Protein AF-A0A3B4CVS8-F1 (afdb_monomer)

Solvent-accessible surface area (backbone atoms only — not comparable to full-atom values): 5025 Å² total; per-residue (Å²): 132,77,68,73,53,50,62,59,50,51,52,53,50,50,64,61,46,50,60,57,55,51,50,53,53,50,35,20,64,78,31,79,73,32,80,70,87,79,62,89,47,72,68,50,45,54,51,46,52,50,38,16,64,72,39,74,76,71,40,53,66,54,72,83,61,66,60,69,58,48,49,52,51,50,52,48,54,57,49,55,62,60,76,75,109

Sequence (85 aa):
MWYEILPGFAIMTACLIIPGVATAEIQKYTNGGKEKRIARAPYQWYLMQRDKRLSGAGVHYKSKVMISVLFYYISCISFSNWYMF

InterPro domains:
  IPR017384 NADH dehydrogenase [ubiquinone] (complex I), alpha subcomplex subunit 1 [PF15879] (2-56)
  IPR017384 NADH dehydrogenase [ubiquinone] (complex I), alpha subcomplex subunit 1 [PTHR17098] (1-64)

Organism: Pygocentrus nattereri (NCBI:txid42514)

Mean predicted aligned error: 11.16 Å

Structure (mmCIF, N/CA/C/O backbone):
data_AF-A0A3B4CVS8-F1
#
_entry.id   AF-A0A3B4CVS8-F1
#
loop_
_atom_site.group_PDB
_atom_site.id
_atom_site.type_symbol
_atom_site.label_atom_id
_atom_site.label_alt_id
_atom_site.label_comp_id
_atom_site.label_asym_id
_atom_site.label_entity_id
_atom_site.label_seq_id
_atom_site.pdbx_PDB_ins_code
_atom_site.Cartn_x
_atom_site.Cartn_y
_atom_site.Cartn_z
_atom_site.occupancy
_atom_site.B_iso_or_equiv
_atom_site.auth_seq_id
_atom_site.auth_comp_id
_atom_site.auth_asym_id
_atom_site.auth_atom_id
_atom_site.pdbx_PDB_model_num
ATOM 1 N N . MET A 1 1 ? 24.802 -0.773 -31.172 1.00 67.94 1 MET A N 1
ATOM 2 C CA . MET A 1 1 ? 25.865 -0.230 -30.299 1.00 67.94 1 MET A CA 1
ATOM 3 C C . MET A 1 1 ? 25.350 0.734 -29.224 1.00 67.94 1 MET A C 1
ATOM 5 O O . MET A 1 1 ? 25.967 0.803 -28.180 1.00 67.94 1 MET A O 1
ATOM 9 N N . TRP A 1 2 ? 24.204 1.414 -29.391 1.00 79.75 2 TRP A N 1
ATOM 10 C CA . TRP A 1 2 ? 23.505 2.074 -28.263 1.00 79.75 2 TRP A CA 1
ATOM 11 C C . TRP A 1 2 ? 22.491 1.173 -27.530 1.00 79.75 2 TRP A C 1
ATOM 13 O O . TRP A 1 2 ? 22.284 1.319 -26.333 1.00 79.75 2 TRP A O 1
ATOM 23 N N . TYR A 1 3 ? 21.905 0.187 -28.219 1.00 83.56 3 TYR A N 1
ATOM 24 C CA . TYR A 1 3 ? 20.905 -0.727 -27.651 1.00 83.56 3 TYR A CA 1
ATOM 25 C C . TYR A 1 3 ? 21.447 -1.734 -26.620 1.00 83.56 3 TYR A C 1
ATOM 27 O O . TYR A 1 3 ? 20.659 -2.380 -25.939 1.00 83.56 3 TYR A O 1
ATOM 35 N N . GLU A 1 4 ? 22.766 -1.865 -26.466 1.00 86.56 4 GLU A N 1
ATOM 36 C CA . GLU A 1 4 ? 23.377 -2.794 -25.499 1.00 86.56 4 GLU A CA 1
ATOM 37 C C . GLU A 1 4 ? 23.179 -2.366 -24.036 1.00 86.56 4 GLU A C 1
ATOM 39 O O . GLU A 1 4 ? 23.303 -3.186 -23.132 1.00 86.56 4 GLU A O 1
ATOM 44 N N . ILE A 1 5 ? 22.775 -1.114 -23.789 1.00 89.19 5 ILE A N 1
ATOM 45 C CA . ILE A 1 5 ? 22.395 -0.634 -22.450 1.00 89.19 5 ILE A CA 1
ATOM 46 C C . ILE A 1 5 ? 20.966 -1.047 -22.054 1.00 89.19 5 ILE A C 1
ATOM 48 O O . ILE A 1 5 ? 20.654 -1.167 -20.868 1.00 89.19 5 ILE A O 1
ATOM 52 N N . LEU A 1 6 ? 20.092 -1.288 -23.040 1.00 88.62 6 LEU A N 1
ATOM 53 C CA . LEU A 1 6 ? 18.695 -1.661 -22.815 1.00 88.62 6 LEU A CA 1
ATOM 54 C C . LEU A 1 6 ? 18.524 -2.954 -22.004 1.00 88.62 6 LEU A C 1
ATOM 56 O O . LEU A 1 6 ? 17.685 -2.935 -21.105 1.00 88.62 6 LEU A O 1
ATOM 60 N N . PRO A 1 7 ? 19.278 -4.052 -22.228 1.00 89.25 7 PRO A N 1
ATOM 61 C CA . PRO A 1 7 ? 19.137 -5.250 -21.401 1.00 89.25 7 PRO A CA 1
ATOM 62 C C . PRO A 1 7 ? 19.520 -5.001 -19.936 1.00 89.25 7 PRO A C 1
ATOM 64 O O . PRO A 1 7 ? 18.814 -5.458 -19.041 1.00 89.25 7 PRO A O 1
ATOM 67 N N . GLY A 1 8 ? 20.572 -4.217 -19.670 1.00 90.31 8 GLY A N 1
ATOM 68 C CA . GLY A 1 8 ? 20.951 -3.849 -18.301 1.00 90.31 8 GLY A CA 1
ATOM 69 C C . GLY A 1 8 ? 19.870 -3.018 -17.604 1.00 90.31 8 GLY A C 1
ATOM 70 O O . GLY A 1 8 ? 19.497 -3.294 -16.462 1.00 90.31 8 GLY A O 1
ATOM 71 N N . PHE A 1 9 ? 19.296 -2.047 -18.318 1.00 92.19 9 PHE A N 1
ATOM 72 C CA . PHE A 1 9 ? 18.207 -1.221 -17.802 1.00 92.19 9 PHE A CA 1
ATOM 73 C C . PHE A 1 9 ? 16.903 -2.013 -17.607 1.00 92.19 9 PHE A C 1
ATOM 75 O O . PHE A 1 9 ? 16.210 -1.831 -16.605 1.00 92.19 9 PHE A O 1
ATOM 82 N N . ALA A 1 10 ? 16.580 -2.939 -18.512 1.00 92.62 10 ALA A N 1
ATOM 83 C CA . ALA A 1 10 ? 15.405 -3.802 -18.408 1.00 92.62 10 ALA A CA 1
ATOM 84 C C . ALA A 1 10 ? 15.472 -4.715 -17.175 1.00 92.62 10 ALA A C 1
ATOM 86 O O . ALA A 1 10 ? 14.495 -4.838 -16.439 1.00 92.62 10 ALA A O 1
ATOM 87 N N . ILE A 1 11 ? 16.637 -5.305 -16.897 1.00 94.56 11 ILE A N 1
ATOM 88 C CA . ILE A 1 11 ? 16.826 -6.156 -15.716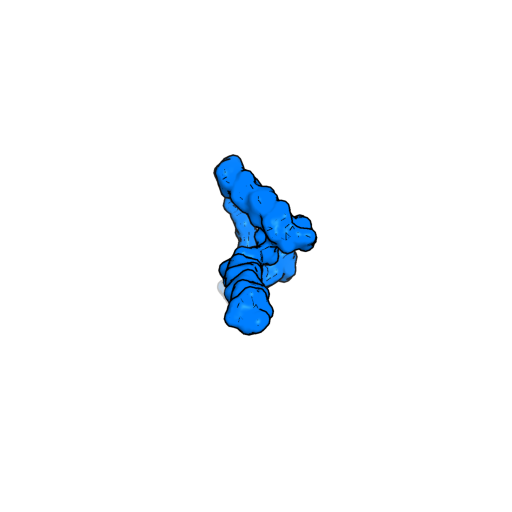 1.00 94.56 11 ILE A CA 1
ATOM 89 C C . ILE A 1 11 ? 16.717 -5.323 -14.436 1.00 94.56 11 ILE A C 1
ATOM 91 O O . ILE A 1 11 ? 16.007 -5.705 -13.508 1.00 94.56 11 ILE A O 1
ATOM 95 N N . MET A 1 12 ? 17.365 -4.156 -14.389 1.00 94.62 12 MET A N 1
ATOM 96 C CA . MET A 1 12 ? 17.312 -3.277 -13.219 1.00 94.62 12 MET A CA 1
ATOM 97 C C . MET A 1 12 ? 15.884 -2.797 -12.927 1.00 94.62 12 MET A C 1
ATOM 99 O O . MET A 1 12 ? 15.435 -2.847 -11.783 1.00 94.62 12 MET A O 1
ATOM 103 N N . THR A 1 13 ? 15.147 -2.372 -13.955 1.00 93.06 13 THR A N 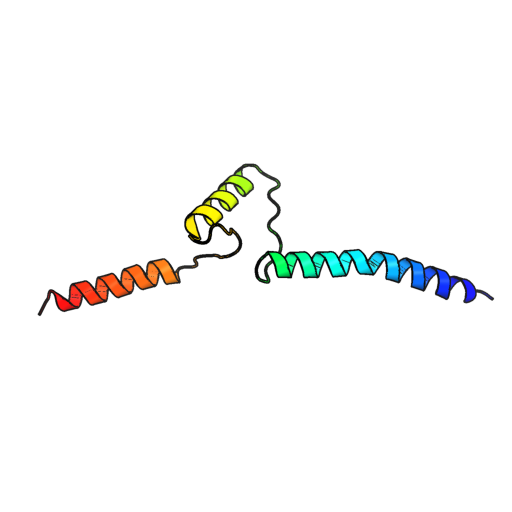1
ATOM 104 C CA . THR A 1 13 ? 13.752 -1.932 -13.804 1.00 93.06 13 THR A CA 1
ATOM 105 C C . THR A 1 13 ? 12.841 -3.073 -13.367 1.00 93.06 13 THR A C 1
ATOM 107 O O . THR A 1 13 ? 12.068 -2.892 -12.429 1.00 93.06 13 THR A O 1
ATOM 110 N N . ALA A 1 14 ? 12.975 -4.267 -13.951 1.00 95.25 14 ALA A N 1
ATOM 111 C CA . ALA A 1 14 ? 12.220 -5.441 -13.521 1.00 95.25 14 ALA A CA 1
ATOM 112 C C . ALA A 1 14 ? 12.483 -5.772 -12.042 1.00 95.25 14 ALA A C 1
ATOM 114 O O . ALA A 1 14 ? 11.537 -5.897 -11.263 1.00 95.25 14 ALA A O 1
ATOM 115 N N . CYS A 1 15 ? 13.753 -5.819 -11.627 1.00 94.06 15 CYS A N 1
ATOM 116 C CA . CYS A 1 15 ? 14.140 -6.080 -10.240 1.00 94.06 15 CYS A CA 1
ATOM 117 C C . CYS A 1 15 ? 13.581 -5.046 -9.251 1.00 94.06 15 CYS A C 1
ATOM 119 O O . CYS A 1 15 ? 13.258 -5.407 -8.123 1.00 94.06 15 CYS A O 1
ATOM 121 N N . LEU A 1 16 ? 13.431 -3.781 -9.659 1.00 94.56 16 LEU A N 1
ATOM 122 C CA . LEU A 1 16 ? 12.849 -2.728 -8.819 1.00 94.56 16 LEU A CA 1
ATOM 123 C C . LEU A 1 16 ? 11.312 -2.738 -8.806 1.00 94.56 16 LEU A C 1
ATOM 125 O O . LEU A 1 16 ? 10.710 -2.360 -7.802 1.00 94.56 16 LEU A O 1
ATOM 129 N N . ILE A 1 17 ? 10.661 -3.196 -9.877 1.00 96.12 17 ILE A N 1
ATOM 130 C CA . ILE A 1 17 ? 9.194 -3.283 -9.959 1.00 96.12 17 ILE A CA 1
ATOM 131 C C . ILE A 1 17 ? 8.659 -4.456 -9.128 1.00 96.12 17 ILE A C 1
ATOM 133 O O . ILE A 1 17 ? 7.652 -4.307 -8.430 1.00 96.12 17 ILE A O 1
ATOM 137 N N . ILE A 1 18 ? 9.340 -5.607 -9.159 1.00 95.69 18 ILE A N 1
ATOM 138 C CA . ILE A 1 18 ? 8.936 -6.834 -8.452 1.00 95.69 18 ILE A CA 1
ATOM 139 C C . ILE A 1 18 ? 8.580 -6.597 -6.971 1.00 95.69 18 ILE A C 1
ATOM 141 O O . ILE A 1 18 ? 7.481 -6.992 -6.575 1.00 95.69 18 ILE A O 1
ATOM 145 N N . PRO A 1 19 ? 9.413 -5.945 -6.133 1.00 95.12 19 PRO A N 1
ATOM 146 C CA . PRO A 1 19 ? 9.071 -5.729 -4.728 1.00 95.12 19 PRO A CA 1
ATOM 147 C C . PRO A 1 19 ? 7.851 -4.813 -4.541 1.00 95.12 19 PRO A C 1
ATOM 149 O O . PRO A 1 19 ? 7.068 -5.021 -3.612 1.00 95.12 19 PRO A O 1
ATOM 152 N N . GLY A 1 20 ? 7.637 -3.833 -5.425 1.00 93.62 20 GLY A N 1
ATOM 153 C CA . GLY A 1 20 ? 6.456 -2.964 -5.379 1.00 93.62 20 GLY A CA 1
ATOM 154 C C . GLY A 1 20 ? 5.162 -3.737 -5.640 1.00 93.62 20 GLY A C 1
ATOM 155 O O . GLY A 1 20 ? 4.208 -3.640 -4.868 1.00 93.62 20 GLY A O 1
ATOM 156 N N . VAL A 1 21 ? 5.154 -4.575 -6.678 1.00 93.31 21 VAL A N 1
ATOM 157 C CA . VAL A 1 21 ? 3.997 -5.420 -7.012 1.00 93.31 21 VAL A CA 1
ATOM 158 C C . VAL A 1 21 ? 3.768 -6.477 -5.931 1.00 93.31 21 VAL A C 1
ATOM 160 O O . VAL A 1 21 ? 2.649 -6.636 -5.446 1.00 93.31 21 VAL A O 1
ATOM 163 N N . ALA A 1 22 ? 4.831 -7.151 -5.485 1.00 94.00 22 ALA A N 1
ATOM 164 C CA . ALA A 1 22 ? 4.739 -8.178 -4.452 1.00 94.00 22 ALA A CA 1
ATOM 165 C C . ALA A 1 22 ? 4.167 -7.619 -3.141 1.00 94.00 22 ALA A C 1
ATOM 167 O O . ALA A 1 22 ? 3.274 -8.218 -2.543 1.00 94.00 22 ALA A O 1
ATOM 168 N N . THR A 1 23 ? 4.632 -6.450 -2.694 1.00 93.31 23 THR A N 1
ATOM 169 C CA . THR A 1 23 ? 4.127 -5.842 -1.455 1.00 93.31 23 THR A CA 1
ATOM 170 C C . THR A 1 23 ? 2.673 -5.393 -1.567 1.00 93.31 23 THR A C 1
ATOM 172 O O . THR A 1 23 ? 1.933 -5.560 -0.596 1.00 93.31 23 THR A O 1
ATOM 175 N N . ALA A 1 24 ? 2.231 -4.894 -2.725 1.00 90.62 24 ALA A N 1
ATOM 176 C CA . ALA A 1 24 ? 0.831 -4.545 -2.952 1.00 90.62 24 ALA A CA 1
ATOM 177 C C . ALA A 1 24 ? -0.088 -5.772 -2.828 1.00 90.62 24 ALA A C 1
ATOM 179 O O . ALA A 1 24 ? -1.100 -5.721 -2.125 1.00 90.62 24 ALA A O 1
ATOM 180 N N . GLU A 1 25 ? 0.291 -6.897 -3.434 1.00 91.94 25 GLU A N 1
ATOM 181 C CA . GLU A 1 25 ? -0.497 -8.131 -3.370 1.00 91.94 25 GLU A CA 1
ATOM 182 C C . GLU A 1 25 ? -0.485 -8.758 -1.967 1.00 91.94 25 GLU A C 1
ATOM 184 O O . GLU A 1 25 ? -1.536 -9.140 -1.450 1.00 91.94 25 GLU A O 1
ATOM 189 N N . ILE A 1 26 ? 0.659 -8.762 -1.273 1.00 92.69 26 ILE A N 1
ATOM 190 C CA . ILE A 1 26 ? 0.748 -9.238 0.121 1.00 92.69 26 ILE A CA 1
ATOM 191 C C . ILE A 1 26 ? -0.132 -8.389 1.051 1.00 92.69 26 ILE A C 1
ATOM 193 O O . ILE A 1 26 ? -0.812 -8.915 1.939 1.00 92.69 26 ILE A O 1
ATOM 197 N N . GLN A 1 27 ? -0.146 -7.067 0.867 1.00 91.88 27 GLN A N 1
ATOM 198 C CA . GLN A 1 27 ? -0.965 -6.166 1.680 1.00 91.88 27 GLN A CA 1
ATOM 199 C C . GLN A 1 27 ? -2.463 -6.376 1.453 1.00 91.88 27 GLN A C 1
ATOM 201 O O . GLN A 1 27 ? -3.224 -6.327 2.421 1.00 91.88 27 GLN A O 1
ATOM 206 N N . LYS A 1 28 ? -2.886 -6.655 0.216 1.00 89.12 28 LYS A N 1
ATOM 207 C CA . LYS A 1 28 ? -4.275 -7.020 -0.084 1.00 89.12 28 LYS A CA 1
ATOM 208 C C . LYS A 1 28 ? -4.629 -8.378 0.518 1.00 89.12 28 LYS A C 1
ATOM 210 O O . LYS A 1 28 ? -5.666 -8.499 1.166 1.00 89.12 28 LYS A O 1
ATOM 215 N N . TYR A 1 29 ? -3.757 -9.378 0.374 1.00 89.00 29 TYR A N 1
ATOM 216 C CA . TYR A 1 29 ? -3.994 -10.730 0.889 1.00 89.00 29 TYR A CA 1
ATOM 217 C C . 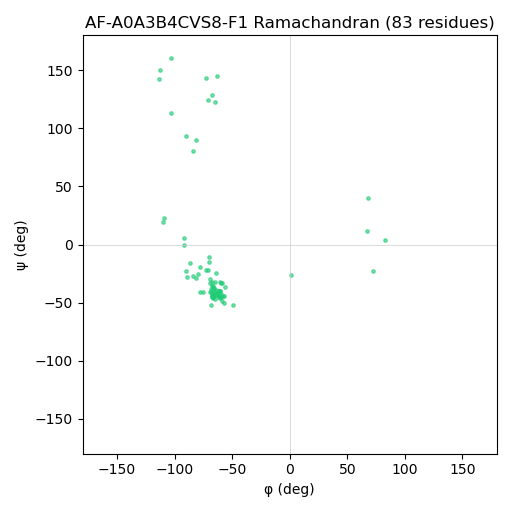TYR A 1 29 ? -4.161 -10.746 2.416 1.00 89.00 29 TYR A C 1
ATOM 219 O O . TYR A 1 29 ? -5.114 -11.313 2.946 1.00 89.00 29 TYR A O 1
ATOM 227 N N . THR A 1 30 ? -3.282 -10.047 3.135 1.00 87.44 30 THR A N 1
ATOM 228 C CA . THR A 1 30 ? -3.292 -10.015 4.609 1.00 87.44 30 THR A CA 1
ATOM 229 C C . THR A 1 30 ? -4.444 -9.208 5.218 1.00 87.44 30 THR A C 1
ATOM 231 O O . THR A 1 30 ? -4.817 -9.458 6.364 1.00 87.44 30 THR A O 1
ATOM 234 N N . ASN A 1 31 ? -5.043 -8.275 4.469 1.00 88.38 31 ASN A N 1
ATOM 235 C CA . ASN A 1 31 ? -6.130 -7.407 4.942 1.00 88.38 31 ASN A CA 1
ATOM 236 C C . ASN A 1 31 ? -7.497 -7.746 4.322 1.00 88.38 31 ASN A C 1
ATOM 238 O O . ASN A 1 31 ? -8.394 -6.901 4.287 1.00 88.38 31 ASN A O 1
ATOM 242 N N . GLY A 1 32 ? -7.678 -8.977 3.834 1.00 86.44 32 GLY A N 1
ATOM 243 C CA . GLY A 1 32 ? -8.964 -9.452 3.317 1.00 86.44 32 GLY A CA 1
ATOM 244 C C . GLY A 1 32 ? -9.404 -8.754 2.027 1.00 86.44 32 GLY A C 1
ATOM 245 O O . GLY A 1 32 ? -10.575 -8.410 1.885 1.00 86.44 32 GLY A O 1
ATOM 246 N N . GLY A 1 33 ? -8.459 -8.498 1.121 1.00 85.38 33 GLY A N 1
ATOM 247 C CA . GLY A 1 33 ? -8.686 -7.874 -0.187 1.00 85.38 33 GLY A CA 1
ATOM 248 C C . GLY A 1 33 ? -8.756 -6.346 -0.164 1.00 85.38 33 GLY A C 1
ATOM 249 O O . GLY A 1 33 ? -9.017 -5.733 -1.194 1.00 85.38 33 GLY A O 1
ATOM 250 N N . LYS A 1 34 ? -8.533 -5.719 0.996 1.00 86.75 34 LYS A N 1
ATOM 251 C CA . LYS A 1 34 ? -8.549 -4.261 1.164 1.00 86.75 34 LYS A CA 1
ATOM 252 C C . LYS A 1 34 ? -7.135 -3.703 1.250 1.00 86.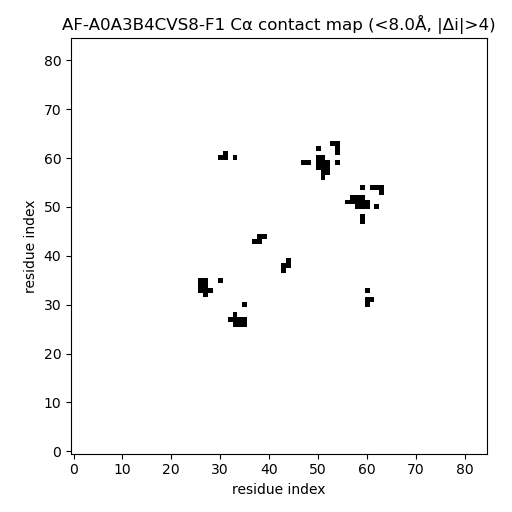75 34 LYS A C 1
ATOM 254 O O . LYS A 1 34 ? -6.193 -4.412 1.599 1.00 86.75 34 LYS A O 1
ATOM 259 N N . GLU A 1 35 ? -7.002 -2.407 1.000 1.00 86.50 35 GLU A N 1
ATOM 260 C CA . GLU A 1 35 ? -5.748 -1.708 1.265 1.00 86.50 35 GLU A CA 1
ATOM 261 C C . GLU A 1 35 ? -5.402 -1.717 2.757 1.00 86.50 35 GLU A C 1
ATOM 263 O O . GLU A 1 35 ? -6.270 -1.630 3.637 1.00 86.50 35 GLU A O 1
ATOM 268 N N . LYS A 1 36 ? -4.100 -1.796 3.048 1.00 89.19 36 LYS A N 1
ATOM 269 C CA . LYS A 1 36 ? -3.589 -1.727 4.414 1.00 89.19 36 LYS A CA 1
ATOM 270 C C . LYS A 1 36 ? -3.877 -0.346 4.999 1.00 89.19 36 LYS A C 1
ATOM 272 O O . LYS A 1 36 ? -3.397 0.663 4.490 1.00 89.19 36 LYS A O 1
ATOM 277 N N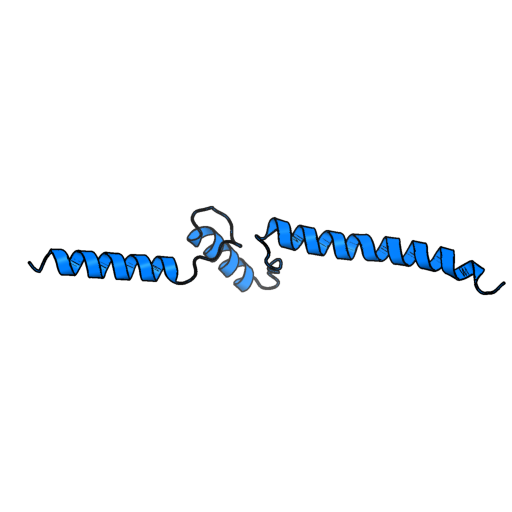 . ARG A 1 37 ? -4.590 -0.288 6.128 1.00 85.62 37 ARG A N 1
ATOM 278 C CA . ARG A 1 37 ? -4.771 0.978 6.851 1.00 85.62 37 ARG A CA 1
ATOM 279 C C . ARG A 1 37 ? -3.450 1.456 7.452 1.00 85.62 37 ARG A C 1
ATOM 281 O O . ARG A 1 37 ? -2.789 0.725 8.187 1.00 85.62 37 ARG A O 1
ATOM 288 N N . ILE A 1 38 ? 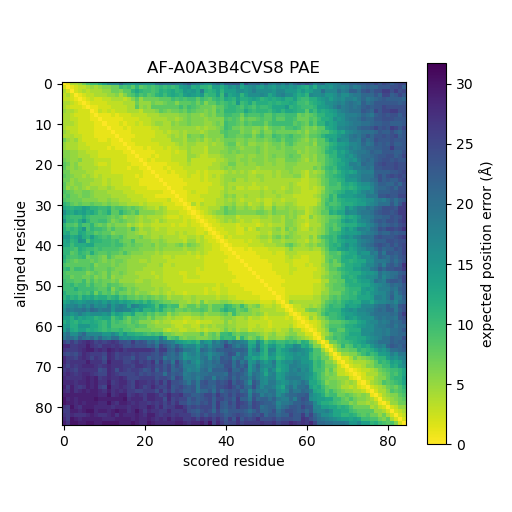-3.105 2.711 7.177 1.00 89.69 38 ILE A N 1
ATOM 289 C CA . ILE A 1 38 ? -1.922 3.384 7.718 1.00 89.69 38 ILE A CA 1
ATOM 290 C C . ILE A 1 38 ? -2.385 4.320 8.836 1.00 89.69 38 ILE A C 1
ATOM 292 O O . ILE A 1 38 ? -3.071 5.305 8.574 1.00 89.69 38 ILE A O 1
ATOM 296 N N . ALA A 1 39 ? -2.012 4.024 10.080 1.00 90.50 39 ALA A N 1
ATOM 297 C CA . ALA A 1 39 ? -2.269 4.908 11.213 1.00 90.50 39 ALA A CA 1
ATOM 298 C C . ALA A 1 39 ? -1.089 5.869 11.398 1.00 90.50 39 ALA A C 1
ATOM 300 O O . ALA A 1 39 ? -0.107 5.534 12.053 1.00 90.50 39 ALA A O 1
ATOM 301 N N . ARG A 1 40 ? -1.185 7.056 10.793 1.00 91.75 40 ARG A N 1
ATOM 302 C CA . ARG A 1 40 ? -0.209 8.147 10.957 1.00 91.75 40 ARG A CA 1
ATOM 303 C C . ARG A 1 40 ? -0.491 8.990 12.201 1.00 91.75 40 ARG A C 1
ATOM 305 O O . ARG A 1 40 ? 0.425 9.578 12.757 1.00 91.75 40 ARG A O 1
ATOM 312 N N . ALA A 1 41 ? -1.752 9.039 12.631 1.00 93.69 41 ALA A N 1
ATOM 313 C CA . ALA A 1 41 ? -2.196 9.779 13.810 1.00 93.69 41 ALA A CA 1
ATOM 314 C C . ALA A 1 41 ? -2.672 8.832 14.930 1.00 93.69 41 ALA A C 1
ATOM 316 O O . ALA A 1 41 ? -3.247 7.777 14.635 1.00 93.69 41 ALA A O 1
ATOM 317 N N . PRO A 1 42 ? -2.537 9.218 16.215 1.00 91.81 42 PRO A N 1
ATOM 318 C CA . PRO A 1 42 ? -2.976 8.390 17.344 1.00 91.81 42 PRO A CA 1
ATOM 319 C C . PRO A 1 42 ? -4.483 8.101 17.308 1.00 91.81 42 PRO A C 1
ATOM 321 O O . PRO A 1 42 ? -4.922 7.003 17.651 1.00 91.81 42 PRO A O 1
ATOM 324 N N . TYR A 1 43 ? -5.281 9.041 16.798 1.00 92.00 43 TYR A N 1
ATOM 325 C CA . TYR A 1 43 ? -6.715 8.842 16.599 1.00 92.00 43 TYR A CA 1
ATOM 326 C C . TYR A 1 43 ? -7.025 7.697 15.616 1.00 92.00 43 TYR A C 1
ATOM 328 O O . TYR A 1 43 ? -7.910 6.879 15.865 1.00 92.00 43 TYR A O 1
ATOM 336 N N . GLN A 1 44 ? -6.254 7.570 14.531 1.00 91.69 44 GLN A N 1
ATOM 337 C CA . GLN A 1 44 ? -6.426 6.486 13.555 1.00 91.69 44 GLN A CA 1
ATOM 338 C C . GLN A 1 44 ? -6.095 5.118 14.169 1.00 91.69 44 GLN A C 1
ATOM 340 O O . GLN A 1 44 ? -6.763 4.125 13.873 1.00 91.69 44 GLN A O 1
ATOM 345 N N . TRP A 1 45 ? -5.105 5.066 15.066 1.00 91.56 45 TRP A N 1
ATOM 346 C CA . TRP A 1 45 ? -4.784 3.859 15.827 1.00 91.56 45 TRP A CA 1
ATOM 347 C C . TRP A 1 45 ? -5.912 3.474 16.789 1.00 91.56 45 TRP A C 1
ATOM 349 O O . TRP A 1 45 ? -6.325 2.313 16.826 1.00 91.56 45 TRP A O 1
ATOM 359 N N . TYR A 1 46 ? -6.468 4.451 17.511 1.00 92.81 46 TYR A N 1
ATOM 360 C CA . TYR A 1 46 ? -7.610 4.233 18.398 1.00 92.81 46 TYR A CA 1
ATOM 361 C C . TYR A 1 46 ? -8.816 3.647 17.645 1.00 92.81 46 TYR A C 1
ATOM 363 O O . TYR A 1 46 ? -9.405 2.657 18.088 1.00 92.81 46 TYR A O 1
ATOM 371 N N . LEU A 1 47 ? -9.135 4.185 16.463 1.00 89.94 47 LEU A N 1
ATOM 372 C CA . LEU A 1 47 ? -10.200 3.658 15.604 1.00 89.94 47 LEU A CA 1
ATOM 373 C C . LEU A 1 47 ? -9.914 2.232 15.112 1.00 89.94 47 LEU A C 1
ATOM 375 O O . LEU A 1 47 ? -10.802 1.384 15.117 1.00 89.94 47 LEU A O 1
ATOM 379 N N . MET A 1 48 ? -8.672 1.925 14.746 1.00 90.62 48 MET A N 1
ATOM 380 C CA . MET A 1 48 ? -8.295 0.575 14.320 1.00 90.62 48 MET A CA 1
ATOM 381 C C . MET A 1 48 ? -8.407 -0.451 15.458 1.00 90.62 48 MET A C 1
ATOM 383 O O . MET A 1 48 ? -8.855 -1.578 15.238 1.00 90.62 48 MET A O 1
ATOM 387 N N . GLN A 1 49 ? -8.060 -0.067 16.689 1.00 90.75 49 GLN A N 1
ATOM 388 C CA . GLN A 1 49 ? -8.280 -0.912 17.862 1.00 90.75 49 GLN A CA 1
ATOM 389 C C . GLN A 1 49 ? -9.768 -1.100 18.170 1.00 90.75 49 GLN A C 1
ATOM 391 O O . GLN A 1 49 ? -10.179 -2.201 18.536 1.00 90.75 49 GLN A O 1
ATOM 396 N N . ARG A 1 50 ? -10.582 -0.049 18.014 1.00 88.75 50 ARG A N 1
ATOM 397 C CA . ARG A 1 50 ? -12.042 -0.136 18.137 1.00 88.75 50 ARG A CA 1
ATOM 398 C C . ARG A 1 50 ? -12.604 -1.162 17.154 1.00 88.75 50 ARG A C 1
ATOM 400 O O . ARG A 1 50 ? -13.315 -2.065 17.587 1.00 88.75 50 ARG A O 1
ATOM 407 N N . ASP A 1 51 ? -12.232 -1.082 15.880 1.00 88.50 51 ASP A N 1
ATOM 408 C CA . ASP A 1 51 ? -12.689 -2.026 14.853 1.00 88.50 51 ASP A CA 1
ATOM 409 C C . ASP A 1 51 ? -12.262 -3.465 15.169 1.00 88.50 51 ASP A C 1
ATOM 411 O O . ASP A 1 51 ? -13.065 -4.391 15.048 1.00 88.50 51 ASP A O 1
ATOM 415 N N . LYS A 1 52 ? -11.034 -3.660 15.673 1.00 88.88 52 LYS A N 1
ATOM 416 C CA . LYS A 1 52 ? -10.540 -4.970 16.129 1.00 88.88 52 LYS A CA 1
ATOM 417 C C . LYS A 1 52 ? -11.416 -5.569 17.238 1.00 88.88 52 LYS A C 1
ATOM 419 O O . LYS A 1 52 ? -11.733 -6.756 17.183 1.00 88.88 52 LYS A O 1
ATOM 424 N N . ARG A 1 53 ? -11.810 -4.759 18.231 1.00 87.94 53 ARG A N 1
ATOM 425 C CA . ARG A 1 53 ? -12.686 -5.185 19.342 1.00 87.94 53 ARG A CA 1
ATOM 426 C C . ARG A 1 53 ? -14.097 -5.505 18.844 1.00 87.94 53 ARG A C 1
ATOM 428 O O . ARG A 1 53 ? -14.657 -6.533 19.205 1.00 87.94 53 ARG A O 1
ATOM 435 N N . LEU A 1 54 ? -14.648 -4.664 17.970 1.00 85.00 54 LEU A N 1
ATOM 436 C CA . LEU A 1 54 ? -16.002 -4.836 17.434 1.00 85.00 54 LEU A CA 1
ATOM 437 C C . LEU A 1 54 ? -16.125 -6.041 16.493 1.00 85.00 54 LEU A C 1
ATOM 439 O O . LEU A 1 54 ? -17.191 -6.659 16.415 1.00 85.00 54 LEU A O 1
ATOM 443 N N . SER A 1 55 ? -15.051 -6.407 15.791 1.00 80.81 55 SER A N 1
ATOM 444 C CA . SER A 1 55 ? -15.071 -7.492 14.809 1.00 80.81 55 SER A CA 1
ATOM 445 C C . SER A 1 55 ? -15.368 -8.870 15.417 1.00 80.81 55 SER A C 1
ATOM 447 O O . SER A 1 55 ? -15.897 -9.742 14.729 1.00 80.81 55 SER A O 1
ATOM 449 N N . GLY A 1 56 ? -15.093 -9.091 16.708 1.00 79.62 56 GLY A N 1
ATOM 450 C CA . GLY A 1 56 ? -15.318 -10.372 17.401 1.00 79.62 56 GLY A CA 1
ATOM 451 C C . GLY A 1 56 ? -14.344 -11.493 17.007 1.00 79.62 56 GLY A C 1
ATOM 452 O O . GLY A 1 56 ? -14.089 -12.383 17.802 1.00 79.62 56 GLY A O 1
ATOM 453 N N . ALA A 1 57 ? -13.731 -11.410 15.824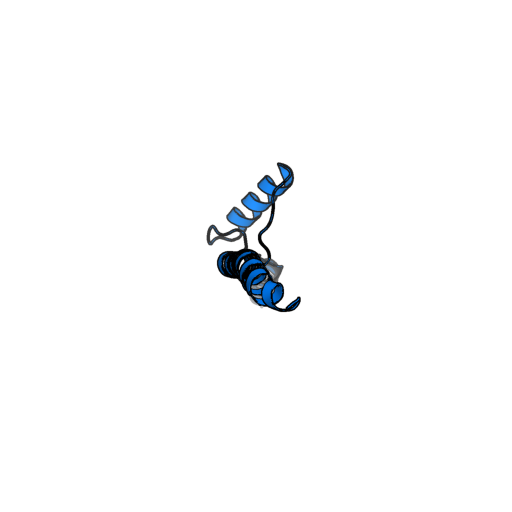 1.00 81.25 57 ALA A N 1
ATOM 454 C CA . ALA A 1 57 ? -12.678 -12.310 15.351 1.00 81.25 57 ALA A CA 1
ATOM 455 C C . ALA A 1 57 ? -11.253 -11.807 15.673 1.00 81.25 57 ALA A C 1
ATOM 457 O O . ALA A 1 57 ? -10.274 -12.363 15.187 1.00 81.25 57 ALA A O 1
ATOM 458 N N . GLY A 1 58 ? -11.118 -10.707 16.426 1.00 82.00 58 GLY A N 1
ATOM 459 C CA . GLY A 1 58 ? -9.817 -10.130 16.785 1.00 82.00 58 GLY A CA 1
ATOM 460 C C . GLY A 1 58 ? -9.023 -9.542 15.609 1.00 82.00 58 GLY A C 1
ATOM 461 O O . GLY A 1 58 ? -7.853 -9.204 15.774 1.00 82.00 58 GLY A O 1
ATOM 462 N N . VAL A 1 59 ? -9.640 -9.379 14.436 1.00 85.69 59 VAL A N 1
ATOM 463 C CA . VAL A 1 59 ? -9.034 -8.796 13.228 1.00 85.69 59 VAL A CA 1
ATOM 464 C C . VAL A 1 59 ? -9.705 -7.470 12.872 1.00 85.69 59 VAL A C 1
ATOM 466 O O . VAL A 1 59 ? -10.910 -7.314 13.026 1.00 85.69 59 VAL A O 1
ATOM 469 N N . HIS A 1 60 ? -8.933 -6.488 12.404 1.00 83.81 60 HIS A N 1
ATOM 470 C CA . HIS A 1 60 ? -9.419 -5.117 12.176 1.00 83.81 60 HIS A CA 1
ATOM 471 C C . HIS A 1 60 ? -9.970 -4.880 10.759 1.00 83.81 60 HIS A C 1
ATOM 473 O O . HIS A 1 60 ? -10.775 -3.977 10.554 1.00 83.81 60 HIS A O 1
ATOM 479 N N . TYR A 1 61 ? -9.567 -5.680 9.768 1.00 83.00 61 TYR A N 1
ATOM 480 C CA . TYR A 1 61 ? -9.999 -5.514 8.372 1.00 83.00 61 TYR A CA 1
ATOM 481 C C . TYR A 1 61 ? -11.424 -6.037 8.103 1.00 83.00 61 TYR A C 1
ATOM 483 O O . TYR A 1 61 ? -12.083 -5.640 7.130 1.00 83.00 61 TYR A O 1
ATOM 491 N N . LYS A 1 62 ? -11.931 -6.904 8.990 1.00 83.25 62 LYS A N 1
ATOM 492 C CA . LYS A 1 62 ? -13.285 -7.456 8.931 1.00 83.25 62 LYS A CA 1
ATOM 493 C C . LYS A 1 62 ? -14.272 -6.445 9.516 1.00 83.25 62 LYS A C 1
ATOM 495 O O . LYS A 1 62 ? -14.539 -6.423 10.717 1.00 83.25 62 LYS A O 1
ATOM 500 N N . SER A 1 63 ? -14.787 -5.595 8.633 1.00 74.88 63 SER A N 1
ATOM 501 C CA . SER A 1 63 ? -15.790 -4.576 8.937 1.00 74.88 63 SER A CA 1
ATOM 502 C C . SER A 1 63 ? -17.148 -5.213 9.219 1.00 74.88 63 SER A C 1
ATOM 504 O O . SER A 1 63 ? -17.694 -5.899 8.356 1.00 74.88 63 SER A O 1
ATOM 506 N N . LYS A 1 64 ? -17.732 -4.926 10.383 1.00 70.38 64 LYS A N 1
ATOM 507 C CA . LYS A 1 64 ? -19.158 -5.154 10.635 1.00 70.38 64 LYS A CA 1
ATOM 508 C C . LYS A 1 64 ? -19.935 -3.958 10.098 1.00 70.38 64 LYS A C 1
ATOM 510 O O . LYS A 1 64 ? -20.236 -3.025 10.831 1.00 70.38 64 LYS A O 1
ATOM 515 N N . VAL A 1 65 ? -20.176 -3.927 8.793 1.00 64.19 65 VAL A N 1
ATOM 516 C CA . VAL A 1 65 ? -21.132 -2.963 8.231 1.00 64.19 65 VAL A CA 1
ATOM 517 C C . VAL A 1 65 ? -22.541 -3.411 8.616 1.00 64.19 65 VAL A C 1
ATOM 519 O O . VAL A 1 65 ? -22.771 -4.615 8.682 1.00 64.19 65 VAL A O 1
ATOM 522 N N . MET A 1 66 ? -23.414 -2.433 8.894 1.00 51.38 66 MET A N 1
ATOM 523 C CA . MET A 1 66 ? -24.867 -2.390 9.183 1.00 51.38 66 MET A CA 1
ATOM 524 C C . MET A 1 66 ? -25.716 -3.677 9.235 1.00 51.38 66 MET A C 1
ATOM 526 O O . MET A 1 66 ? -26.702 -3.690 9.955 1.00 51.38 66 MET A O 1
ATOM 530 N N . ILE A 1 67 ? -25.367 -4.763 8.557 1.00 50.00 67 ILE A N 1
ATOM 531 C CA . ILE A 1 67 ? -26.040 -6.065 8.609 1.00 50.00 67 ILE A CA 1
ATOM 532 C C . ILE A 1 67 ? -26.113 -6.615 10.037 1.00 50.00 67 ILE A C 1
ATOM 534 O O . ILE A 1 67 ? -27.140 -7.171 10.386 1.00 50.00 67 ILE A O 1
ATOM 538 N N . SER A 1 68 ? -25.113 -6.424 10.910 1.00 54.81 68 SER A N 1
ATOM 539 C CA . SER A 1 68 ? -25.251 -6.900 12.302 1.00 54.81 68 SER A CA 1
ATOM 540 C C . SER A 1 68 ? -26.279 -6.104 13.108 1.00 54.81 68 SER A C 1
ATOM 542 O O . SER A 1 68 ? -26.935 -6.669 13.973 1.00 54.81 68 SER A O 1
ATOM 544 N N . VAL A 1 69 ? -26.416 -4.802 12.839 1.00 57.75 69 VAL A N 1
ATOM 545 C CA . VAL A 1 69 ? -27.398 -3.931 13.507 1.00 57.75 69 VAL A CA 1
ATOM 546 C C . VAL A 1 69 ? -28.787 -4.157 12.913 1.00 57.75 69 VAL A C 1
ATOM 548 O O . VAL A 1 69 ? -29.754 -4.261 13.656 1.00 57.75 69 VAL A O 1
ATOM 551 N N . LEU A 1 70 ? -28.870 -4.310 11.590 1.00 53.72 70 LEU A N 1
ATOM 552 C CA . LEU A 1 70 ? -30.096 -4.604 10.859 1.00 53.72 70 LEU A CA 1
ATOM 553 C C . LEU A 1 70 ? -30.634 -5.998 11.200 1.00 53.72 70 LEU A C 1
ATOM 555 O O . LEU A 1 70 ? -31.826 -6.120 11.431 1.00 53.72 70 LEU A O 1
ATOM 559 N N . PHE A 1 71 ? -29.788 -7.031 11.312 1.00 52.75 71 PHE A N 1
ATOM 560 C CA . PHE A 1 71 ? -30.221 -8.344 11.807 1.00 52.75 71 PHE A CA 1
ATOM 561 C C . PHE A 1 71 ? -30.720 -8.249 13.242 1.00 52.75 71 PHE A C 1
ATOM 563 O O . PHE A 1 71 ? -31.751 -8.823 13.543 1.00 52.75 71 PHE A O 1
ATOM 570 N N . TYR A 1 72 ? -30.051 -7.499 14.123 1.00 58.72 72 TYR A N 1
ATOM 571 C CA . TYR A 1 72 ? -30.554 -7.312 15.485 1.00 58.72 72 TYR A CA 1
ATOM 572 C C . TYR A 1 72 ? -31.922 -6.612 15.496 1.00 58.72 72 TYR A C 1
ATOM 574 O O . TYR A 1 72 ? -32.819 -7.045 16.211 1.00 58.72 72 TYR A O 1
ATOM 582 N N . TYR A 1 73 ? -32.112 -5.578 14.668 1.00 57.91 73 TYR A N 1
ATOM 583 C CA . TYR A 1 73 ? -33.386 -4.863 14.532 1.00 57.91 73 TYR A CA 1
ATOM 584 C C . TYR A 1 73 ? -34.492 -5.720 13.898 1.00 57.91 73 TYR A C 1
ATOM 586 O O . TYR A 1 73 ? -35.604 -5.741 14.411 1.00 57.91 73 TYR A O 1
ATOM 594 N N . ILE A 1 74 ? -34.201 -6.462 12.826 1.00 57.81 74 ILE A N 1
ATOM 595 C CA . ILE A 1 74 ? -35.149 -7.365 12.153 1.00 57.81 74 ILE A CA 1
ATOM 596 C C . ILE A 1 74 ? -35.525 -8.531 13.073 1.00 57.81 74 ILE A C 1
ATOM 598 O O . ILE A 1 74 ? -36.705 -8.851 13.185 1.00 57.81 74 ILE A O 1
ATOM 602 N N . SER A 1 75 ? -34.561 -9.122 13.786 1.00 57.62 75 SER A N 1
ATOM 603 C CA . SER A 1 75 ? -34.830 -10.139 14.808 1.00 57.62 75 SER A CA 1
ATOM 604 C C . SER A 1 75 ? -35.700 -9.585 15.933 1.00 57.62 75 SER A C 1
ATOM 606 O O . SER A 1 75 ? -36.613 -10.271 16.371 1.00 57.62 75 SER A O 1
ATOM 608 N N . CYS A 1 76 ? -35.4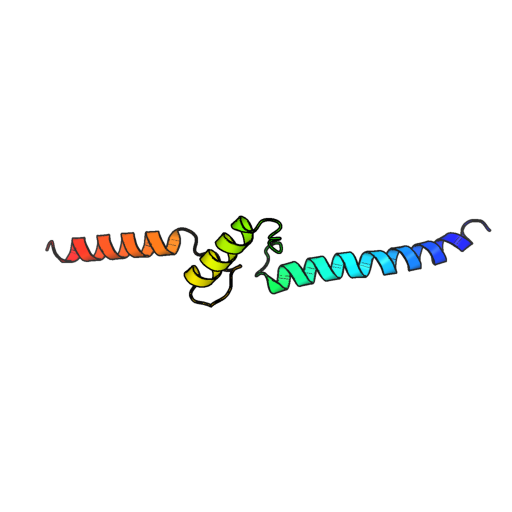69 -8.344 16.375 1.00 53.75 76 CYS A N 1
ATOM 609 C CA . CYS A 1 76 ? -36.267 -7.702 17.422 1.00 53.75 76 CYS A CA 1
ATOM 610 C C . CYS A 1 76 ? -37.705 -7.399 16.955 1.00 53.75 76 CYS A C 1
ATOM 612 O O . CYS A 1 76 ? -38.644 -7.674 17.692 1.00 53.75 76 CYS A O 1
ATOM 614 N N . ILE A 1 77 ? -37.888 -6.929 15.712 1.00 58.09 77 ILE A N 1
ATOM 615 C CA . ILE A 1 77 ? -39.209 -6.708 15.090 1.00 58.09 77 ILE A CA 1
ATOM 616 C C . ILE A 1 77 ? -39.959 -8.034 14.900 1.00 58.09 77 ILE A C 1
ATOM 618 O O . ILE A 1 77 ? -41.156 -8.121 15.176 1.00 58.09 77 ILE A O 1
ATOM 622 N N . SER A 1 78 ? -39.265 -9.085 14.456 1.00 54.56 78 SER A N 1
ATOM 623 C CA . SER A 1 78 ? -39.860 -10.415 14.317 1.00 54.56 78 SER A CA 1
ATOM 624 C C . SER A 1 78 ? -40.211 -11.024 15.675 1.00 54.56 78 SER A C 1
ATOM 626 O O . SER A 1 78 ? -41.203 -11.732 15.761 1.00 54.56 78 SER A O 1
ATOM 628 N N . PHE A 1 79 ? -39.449 -10.737 16.735 1.00 55.16 79 PHE A N 1
ATOM 629 C CA . PHE A 1 79 ? -39.778 -11.159 18.095 1.00 55.16 79 PHE A CA 1
ATOM 630 C C . PHE A 1 79 ? -41.020 -10.405 18.585 1.00 55.16 79 PHE A C 1
ATOM 632 O O . PHE A 1 79 ? -42.006 -11.043 18.922 1.00 55.16 79 PHE A O 1
ATOM 639 N N . SER A 1 80 ? -41.054 -9.067 18.512 1.00 55.12 80 SER A N 1
ATOM 640 C CA . SER A 1 80 ? -42.197 -8.258 18.966 1.00 55.12 80 SER A CA 1
ATOM 641 C C . SER A 1 80 ? -43.519 -8.584 18.260 1.00 55.12 80 SER A C 1
ATOM 643 O O . SER A 1 80 ? -44.563 -8.539 18.902 1.00 55.12 80 SER A O 1
ATOM 645 N N . ASN A 1 81 ? -43.493 -8.969 16.978 1.00 51.91 81 ASN A N 1
ATOM 646 C CA . ASN A 1 81 ? -44.703 -9.387 16.256 1.00 51.91 81 ASN A CA 1
ATOM 647 C C . ASN A 1 81 ? -45.262 -10.747 16.716 1.00 51.91 81 ASN A C 1
ATOM 649 O O . ASN A 1 81 ? -46.440 -11.010 16.508 1.00 51.91 81 ASN A O 1
ATOM 653 N N . TRP A 1 82 ? -44.444 -11.603 17.335 1.00 48.47 82 TRP A N 1
ATOM 654 C CA . TRP A 1 82 ? -44.871 -12.899 17.879 1.00 48.47 82 TRP A CA 1
ATOM 655 C C . TRP A 1 8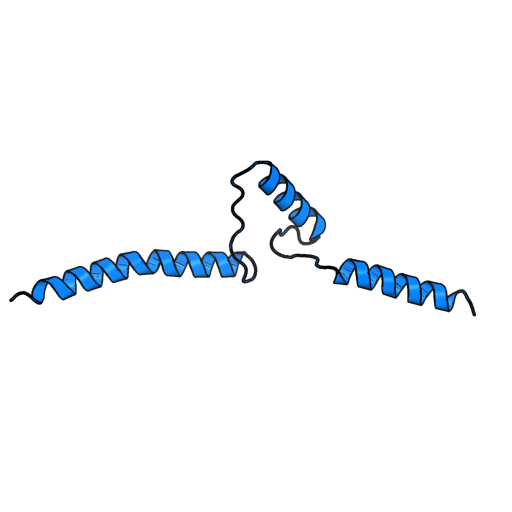2 ? -45.416 -12.813 19.316 1.00 48.47 82 TRP A C 1
ATOM 657 O O . TRP A 1 82 ? -46.083 -13.741 19.749 1.00 48.47 82 TRP A O 1
ATOM 667 N N . TYR A 1 83 ? -45.178 -11.713 20.046 1.00 49.38 83 TYR A N 1
ATOM 668 C CA . TYR A 1 83 ? -45.780 -11.458 21.373 1.00 49.38 83 TYR A CA 1
ATOM 669 C C . TYR A 1 83 ? -47.093 -10.668 21.310 1.00 49.38 83 TYR A C 1
ATOM 671 O O . TYR A 1 83 ? -47.672 -10.361 22.349 1.00 49.38 83 TYR A O 1
ATOM 679 N N . MET A 1 84 ? -47.535 -10.293 20.107 1.00 50.91 84 MET A N 1
ATOM 680 C CA . MET A 1 84 ? -48.757 -9.516 19.875 1.00 50.91 84 MET A CA 1
ATOM 681 C C . MET A 1 84 ? -49.871 -10.348 19.210 1.00 50.91 84 MET A C 1
ATOM 683 O O . MET A 1 84 ? -50.796 -9.775 18.636 1.00 50.91 84 MET A O 1
ATOM 687 N N . PHE A 1 85 ? -49.771 -11.681 19.304 1.00 46.06 85 PHE A N 1
ATOM 688 C CA . PHE A 1 85 ? -50.800 -12.677 18.988 1.00 46.06 85 PHE A CA 1
ATOM 689 C C . PHE A 1 85 ? -50.883 -13.716 20.109 1.00 46.06 85 PHE A C 1
ATOM 691 O O . PHE A 1 85 ? -49.810 -14.088 20.636 1.00 46.06 85 PHE A O 1
#

pLDDT: mean 80.1, std 15.72, range [46.06, 96.12]

Secondary structure (DSSP, 8-state):
--TTHHHHHHHHHHHHHHHHHHHHHHHHHHTTTSPPP---SHHHHHHHHHHHHHHSSS-SSS---THHHHHHHHHHHHHHHHS--

Nearest PDB structures (foldseek):
  8ca5-assembly1_a  TM=9.729E-01  e=9.230E-08  Mus musculus
  7ak5-assembly1_a  TM=9.671E-01  e=1.700E-07  Mus musculus
  7w35-assembly1_S  TM=9.592E-01  e=2.083E-07  Sus scrofa
  8uer-assembly1_1a  TM=9.697E-01  e=3.349E-07  Sus scrofa
  8ues-assembly1_1a  TM=9.598E-01  e=1.490E-06  Sus scrofa

Foldseek 3Di:
DVCVVVVVVVVVVVVVVVVVVVVQVVQCVVLVNDHHDDPPDVVSVVLQVVCLVVQVVSHRSRDPPPPVVVVVVVVVVVVVVVVVD

Radius of gyration: 24.24 Å; Cα contacts (8 Å, |Δi|>4): 36; chains: 1; bounding box: 77×23×52 Å